Protein AF-A0A4S1E4F2-F1 (afdb_monomer)

Structure (mmCIF, N/CA/C/O backbone):
data_AF-A0A4S1E4F2-F1
#
_entry.id   AF-A0A4S1E4F2-F1
#
loop_
_atom_site.group_PDB
_atom_site.id
_atom_site.type_symbol
_atom_site.label_atom_id
_atom_site.label_alt_id
_atom_site.label_comp_id
_atom_site.label_asym_id
_atom_site.label_entity_id
_atom_site.label_seq_id
_atom_site.pdbx_PDB_ins_code
_atom_site.Cartn_x
_atom_site.Cartn_y
_atom_site.Cartn_z
_atom_site.occupancy
_atom_site.B_iso_or_equiv
_atom_site.auth_seq_id
_atom_site.auth_comp_id
_atom_site.auth_asym_id
_atom_site.auth_atom_id
_atom_site.pdbx_PDB_model_num
ATOM 1 N N . MET A 1 1 ? 21.362 3.283 39.337 1.00 55.34 1 MET A N 1
ATOM 2 C CA . MET A 1 1 ? 21.284 1.845 38.976 1.00 55.34 1 MET A CA 1
ATOM 3 C C . MET A 1 1 ? 19.867 1.232 39.058 1.00 55.34 1 MET A C 1
ATOM 5 O O . MET A 1 1 ? 19.618 0.266 38.354 1.00 55.34 1 MET A O 1
ATOM 9 N N . LYS A 1 2 ? 18.907 1.777 39.839 1.00 57.00 2 LYS A N 1
ATOM 10 C CA . LYS A 1 2 ? 17.502 1.283 39.911 1.00 57.00 2 LYS A CA 1
ATOM 11 C C . LYS A 1 2 ? 16.591 1.671 38.725 1.00 57.00 2 LYS A C 1
ATOM 13 O O . LYS A 1 2 ? 15.608 0.986 38.471 1.00 57.00 2 LYS A O 1
ATOM 18 N N . THR A 1 3 ? 16.920 2.723 37.979 1.00 56.59 3 THR A N 1
ATOM 19 C CA . THR A 1 3 ? 16.097 3.252 36.871 1.00 56.59 3 THR A CA 1
ATOM 20 C C . THR A 1 3 ? 16.132 2.389 35.604 1.00 56.59 3 THR A C 1
ATOM 22 O O . THR A 1 3 ? 15.173 2.378 34.839 1.00 56.59 3 THR A O 1
ATOM 25 N N . GLN A 1 4 ? 17.199 1.612 35.400 1.00 59.53 4 GLN A N 1
ATOM 26 C CA . GLN A 1 4 ? 17.355 0.746 34.226 1.00 59.53 4 GLN A CA 1
ATOM 27 C C . GLN A 1 4 ? 16.548 -0.558 34.342 1.00 59.53 4 GLN A C 1
ATOM 29 O O . GLN A 1 4 ? 16.007 -1.027 33.344 1.00 59.53 4 GLN A O 1
ATOM 34 N N . LYS A 1 5 ? 16.397 -1.094 35.564 1.00 58.19 5 LYS A N 1
ATOM 35 C CA . LYS A 1 5 ? 15.580 -2.291 35.837 1.00 58.19 5 LYS A CA 1
ATOM 36 C C . LYS A 1 5 ? 14.083 -2.032 35.630 1.00 58.19 5 LYS A C 1
ATOM 38 O O . LYS A 1 5 ? 13.406 -2.824 34.990 1.00 58.19 5 LYS A O 1
ATOM 43 N N . LEU A 1 6 ? 13.596 -0.866 36.062 1.00 60.84 6 LEU A N 1
ATOM 44 C CA . LEU A 1 6 ? 12.192 -0.477 35.882 1.00 60.84 6 LEU A CA 1
ATOM 45 C C . LEU A 1 6 ? 11.814 -0.334 34.393 1.00 60.84 6 LEU A C 1
ATOM 47 O O . LEU A 1 6 ? 10.719 -0.708 33.989 1.00 60.84 6 LEU A O 1
ATOM 51 N N . SER A 1 7 ? 12.743 0.149 33.558 1.00 60.66 7 SER A N 1
ATOM 52 C CA . SER A 1 7 ? 12.556 0.252 32.103 1.00 60.66 7 SER A CA 1
ATOM 53 C C . SER A 1 7 ? 12.555 -1.116 31.405 1.00 60.66 7 SER A C 1
ATOM 55 O O . SER A 1 7 ? 11.773 -1.330 30.476 1.00 60.66 7 SER A O 1
ATOM 57 N N . SER A 1 8 ? 13.390 -2.062 31.856 1.00 64.00 8 SER A N 1
ATOM 58 C CA . SER A 1 8 ? 13.404 -3.427 31.315 1.00 64.00 8 SER A CA 1
ATOM 59 C C . SER A 1 8 ? 12.167 -4.235 31.706 1.00 64.00 8 SER A C 1
ATOM 61 O O . SER A 1 8 ? 11.648 -4.962 30.863 1.00 64.00 8 SER A O 1
ATOM 63 N N . ASP A 1 9 ? 11.669 -4.074 32.935 1.00 63.31 9 ASP A N 1
ATOM 64 C CA . ASP A 1 9 ? 10.455 -4.753 33.403 1.00 63.31 9 ASP A CA 1
ATOM 65 C C . ASP A 1 9 ? 9.202 -4.190 32.709 1.00 63.31 9 ASP A C 1
ATOM 67 O O . ASP A 1 9 ? 8.358 -4.958 32.254 1.00 63.31 9 ASP A O 1
ATOM 71 N N . LEU A 1 10 ? 9.142 -2.870 32.483 1.00 63.56 10 LEU A N 1
ATOM 72 C CA . LEU A 1 10 ? 8.083 -2.224 31.697 1.00 63.56 10 LEU A CA 1
ATOM 73 C C . LEU A 1 10 ? 8.119 -2.660 30.22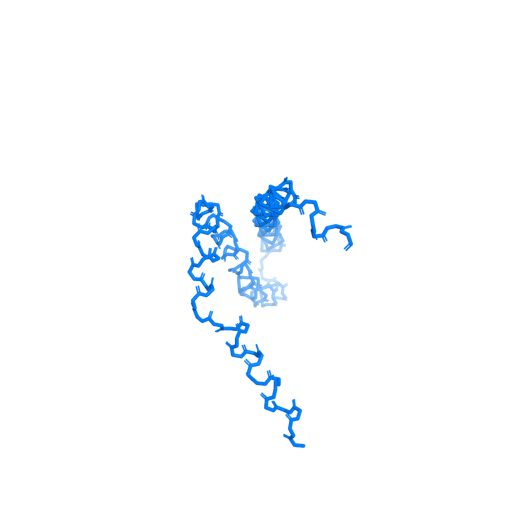4 1.00 63.56 10 LEU A C 1
ATOM 75 O O . LEU A 1 10 ? 7.074 -2.949 29.651 1.00 63.56 10 LEU A O 1
ATOM 79 N N . LYS A 1 11 ? 9.302 -2.785 29.601 1.00 63.28 11 LYS A N 1
ATOM 80 C CA . LYS A 1 11 ? 9.420 -3.365 28.249 1.00 63.28 11 LYS A CA 1
ATOM 81 C C . LYS A 1 11 ? 8.930 -4.810 28.205 1.00 63.28 11 LYS A C 1
ATOM 83 O O . LYS A 1 11 ? 8.242 -5.167 27.260 1.00 63.28 11 LYS A O 1
ATOM 88 N N . LYS A 1 12 ? 9.258 -5.627 29.208 1.00 63.62 12 LYS A N 1
ATOM 89 C CA . LYS A 1 12 ? 8.788 -7.017 29.290 1.00 63.62 12 LYS A CA 1
ATOM 90 C C . LYS A 1 12 ? 7.263 -7.093 29.395 1.00 63.62 12 LYS A C 1
ATOM 92 O O . LYS A 1 12 ? 6.672 -7.900 28.700 1.00 63.62 12 LYS A O 1
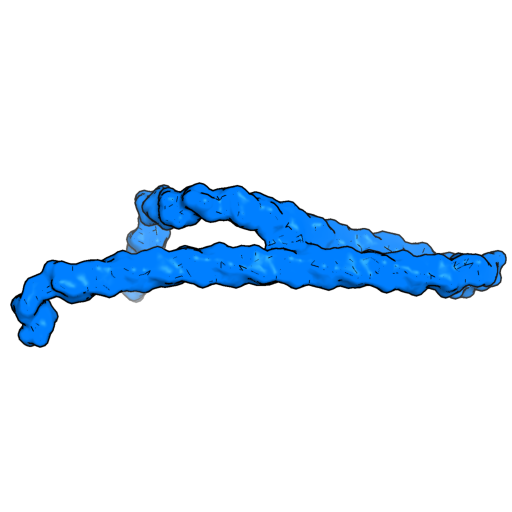ATOM 97 N N . GLN A 1 13 ? 6.661 -6.192 30.171 1.00 63.69 13 GLN A N 1
ATOM 98 C CA . GLN A 1 13 ? 5.212 -6.085 30.363 1.00 63.69 13 GLN A CA 1
ATOM 99 C C . GLN A 1 13 ? 4.479 -5.481 29.144 1.00 63.69 13 GLN A C 1
ATOM 101 O O . GLN A 1 13 ? 3.357 -5.859 28.825 1.00 63.69 13 GLN A O 1
ATOM 106 N N . LEU A 1 14 ? 5.117 -4.567 28.400 1.00 61.72 14 LEU A N 1
ATOM 107 C CA . LEU A 1 14 ? 4.616 -4.075 27.105 1.00 61.72 14 LEU A CA 1
ATOM 108 C C . LEU A 1 14 ? 4.690 -5.147 26.009 1.00 61.72 14 LEU A C 1
ATOM 110 O O . LEU A 1 14 ? 3.846 -5.179 25.116 1.00 61.72 14 LEU A O 1
ATOM 114 N N . PHE A 1 15 ? 5.709 -6.003 26.072 1.00 61.16 15 PHE A N 1
ATOM 115 C CA . PHE A 1 15 ? 5.921 -7.134 25.173 1.00 61.16 15 PHE A CA 1
ATOM 116 C C . PHE A 1 15 ? 5.495 -8.461 25.819 1.00 61.16 15 PHE A C 1
ATOM 118 O O . PHE A 1 15 ? 6.087 -9.501 25.523 1.00 61.16 15 PHE A O 1
ATOM 125 N N . ASP A 1 16 ? 4.461 -8.451 26.669 1.00 68.06 16 ASP A N 1
ATOM 126 C CA . ASP A 1 16 ? 3.839 -9.690 27.128 1.00 68.06 16 ASP A CA 1
ATOM 127 C C . ASP A 1 16 ? 3.305 -10.438 25.896 1.00 68.06 16 ASP A C 1
ATOM 129 O O . ASP A 1 16 ? 2.439 -9.954 25.158 1.00 68.06 16 ASP A O 1
ATOM 133 N N . ALA A 1 17 ? 3.858 -11.626 25.644 1.00 64.12 17 ALA A N 1
ATOM 134 C CA . ALA A 1 17 ? 3.541 -12.462 24.484 1.00 64.12 17 ALA A CA 1
ATOM 135 C C . ALA A 1 17 ? 2.044 -12.834 24.396 1.00 64.12 17 ALA A C 1
ATOM 137 O O . ALA A 1 17 ? 1.566 -13.203 23.325 1.00 64.12 17 ALA A O 1
ATOM 138 N N . ASP A 1 18 ? 1.289 -12.653 25.483 1.00 65.75 18 ASP A N 1
ATOM 139 C CA . ASP A 1 18 ? -0.163 -12.842 25.566 1.00 65.75 18 ASP A CA 1
ATOM 140 C C . ASP A 1 18 ? -0.993 -11.710 24.929 1.00 65.75 18 ASP A C 1
ATOM 142 O O . ASP A 1 18 ? -2.176 -11.891 24.616 1.00 65.75 18 ASP A O 1
ATOM 146 N N . VAL A 1 19 ? -0.404 -10.534 24.682 1.00 65.25 19 VAL A N 1
ATOM 147 C CA . VAL A 1 19 ? -1.093 -9.410 24.018 1.00 65.25 19 VAL A CA 1
AT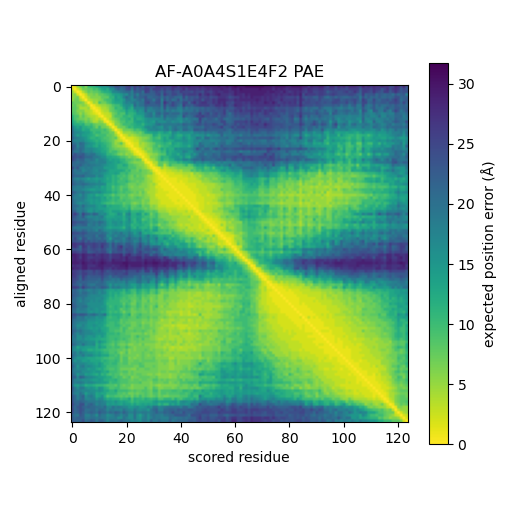OM 148 C C . VAL A 1 19 ? -1.142 -9.615 22.498 1.00 65.25 19 VAL A C 1
ATOM 150 O O . VAL A 1 19 ? -2.146 -9.296 21.852 1.00 65.25 19 VAL A O 1
ATOM 153 N N . TRP A 1 20 ? -0.099 -10.222 21.928 1.00 62.78 20 TRP A N 1
ATOM 154 C CA . TRP A 1 20 ? 0.013 -10.544 20.502 1.00 62.78 20 TRP A CA 1
ATOM 155 C C . TRP A 1 20 ? -1.177 -11.327 19.926 1.00 62.78 20 TRP A C 1
ATOM 157 O O . TRP A 1 20 ? -1.745 -10.870 18.929 1.00 62.78 20 TRP A O 1
ATOM 167 N N . PRO A 1 21 ? -1.637 -12.442 20.528 1.00 68.00 21 PRO A N 1
ATOM 168 C CA . PRO A 1 21 ? -2.777 -13.193 20.005 1.00 68.00 21 PRO A CA 1
ATOM 169 C C . PRO A 1 21 ? -4.096 -12.407 20.076 1.00 68.00 21 PRO A C 1
ATOM 171 O O . PRO A 1 21 ? -4.959 -12.582 19.215 1.00 68.00 21 PRO A O 1
ATOM 174 N N . ARG A 1 22 ? -4.258 -11.486 21.040 1.00 64.62 22 ARG A N 1
ATOM 175 C CA . ARG A 1 22 ? -5.443 -10.607 21.126 1.00 64.62 22 ARG A CA 1
ATOM 176 C C . ARG A 1 22 ? -5.464 -9.550 20.021 1.00 64.62 22 ARG A C 1
ATOM 178 O O . ARG A 1 22 ? -6.530 -9.270 19.474 1.00 64.62 22 ARG A O 1
ATOM 185 N N . ILE A 1 23 ? -4.303 -8.999 19.665 1.00 66.50 23 ILE A N 1
ATOM 186 C CA . ILE A 1 23 ? -4.166 -8.067 18.537 1.00 66.50 23 ILE A CA 1
ATOM 187 C C . ILE A 1 23 ? -4.407 -8.814 17.223 1.00 66.50 23 ILE A C 1
ATOM 189 O O . ILE A 1 23 ? -5.215 -8.377 16.405 1.00 66.50 23 ILE A O 1
ATOM 193 N N . TYR A 1 24 ? -3.790 -9.983 17.050 1.00 62.34 24 TYR A N 1
ATOM 194 C CA . TYR A 1 24 ? -3.910 -10.777 15.828 1.00 62.34 24 TYR A CA 1
ATOM 195 C C . TYR A 1 24 ? -5.343 -11.262 15.578 1.00 62.34 24 TYR A C 1
ATOM 197 O O . TYR A 1 24 ? -5.814 -11.241 14.445 1.00 62.34 24 TYR A O 1
ATOM 205 N N . ARG A 1 25 ? -6.097 -11.592 16.635 1.00 61.50 25 ARG A N 1
ATOM 206 C CA . ARG A 1 25 ? -7.522 -11.952 16.539 1.00 61.50 25 ARG A CA 1
ATOM 207 C C . ARG A 1 25 ? -8.417 -10.785 16.091 1.00 61.50 25 ARG A C 1
ATOM 209 O O . ARG A 1 25 ? -9.465 -11.036 15.505 1.00 61.50 25 ARG A O 1
ATOM 216 N N . ARG A 1 26 ? -8.006 -9.525 16.302 1.00 58.47 26 ARG A N 1
ATOM 217 C CA . ARG A 1 26 ? -8.676 -8.328 15.742 1.00 58.47 26 ARG A CA 1
ATOM 218 C C . ARG A 1 26 ? -8.281 -8.034 14.291 1.00 58.47 26 ARG A C 1
ATOM 220 O O . ARG A 1 26 ? -9.062 -7.413 13.577 1.00 58.47 26 ARG A O 1
ATOM 227 N N . VAL A 1 27 ? -7.112 -8.498 13.848 1.00 59.59 27 VAL A N 1
ATOM 228 C CA . VAL A 1 27 ? -6.633 -8.379 12.454 1.00 59.59 27 VAL A CA 1
ATOM 229 C C . VAL A 1 27 ? -7.129 -9.543 11.579 1.00 59.59 27 VAL A C 1
ATOM 231 O O . VAL A 1 27 ? -7.316 -9.375 10.376 1.00 59.59 27 VAL A O 1
ATOM 234 N N . ALA A 1 28 ? -7.441 -10.692 12.189 1.00 56.94 28 ALA A N 1
ATOM 235 C CA . ALA A 1 28 ? -7.965 -11.899 11.548 1.00 56.94 28 ALA A CA 1
ATOM 236 C C . ALA A 1 28 ? -9.116 -11.686 10.532 1.00 56.94 28 ALA A C 1
ATOM 238 O O . ALA A 1 28 ? -9.060 -12.304 9.468 1.00 56.94 28 ALA A O 1
ATOM 239 N N . PRO A 1 29 ? -10.126 -10.817 10.759 1.00 65.88 29 PRO A N 1
ATOM 240 C CA . PRO A 1 29 ? -11.179 -10.598 9.761 1.00 65.88 29 PRO A CA 1
ATOM 241 C C . PRO A 1 29 ? -10.699 -9.911 8.467 1.00 65.88 29 PRO A C 1
ATOM 243 O O . PRO A 1 29 ? -11.356 -10.051 7.438 1.00 65.88 29 PRO A O 1
ATOM 246 N N . TYR A 1 30 ? -9.550 -9.222 8.469 1.00 65.25 30 TYR A N 1
ATOM 247 C CA . TYR A 1 30 ? -9.026 -8.498 7.299 1.00 65.25 30 TYR A CA 1
ATOM 248 C C . TYR A 1 30 ? -7.924 -9.245 6.534 1.00 65.25 30 TYR A C 1
ATOM 250 O O . TYR A 1 30 ? -7.377 -8.696 5.577 1.00 65.25 30 TYR A O 1
ATOM 258 N N . TRP A 1 31 ? -7.645 -10.509 6.883 1.00 68.69 31 TRP A N 1
ATOM 259 C CA . TRP A 1 31 ? -6.555 -11.307 6.303 1.00 68.69 31 TRP A CA 1
ATOM 260 C C . TRP A 1 31 ? -6.556 -11.330 4.771 1.00 68.69 31 TRP A C 1
ATOM 262 O O . TRP A 1 31 ? -5.507 -11.231 4.142 1.00 68.69 31 TRP A O 1
ATOM 272 N N . LYS A 1 32 ? -7.743 -11.396 4.154 1.00 74.62 32 LYS A N 1
ATOM 273 C CA . LYS A 1 32 ? -7.884 -11.403 2.690 1.00 74.62 32 LYS A CA 1
ATOM 274 C C . LYS A 1 32 ? -7.335 -10.123 2.054 1.00 74.62 32 LYS A C 1
ATOM 276 O O . LYS A 1 32 ? -6.606 -10.208 1.073 1.00 74.62 32 LYS A O 1
ATOM 281 N N . LEU A 1 33 ? -7.630 -8.952 2.625 1.00 74.12 33 LEU A N 1
ATOM 282 C CA . LEU A 1 33 ? -7.095 -7.682 2.122 1.00 74.12 33 LEU A CA 1
ATOM 283 C C . LEU A 1 33 ? -5.599 -7.550 2.413 1.00 74.12 33 LEU A C 1
ATOM 285 O O . LEU A 1 33 ? -4.862 -7.045 1.571 1.00 74.12 33 LEU A O 1
ATOM 289 N N . THR A 1 34 ? -5.137 -8.026 3.571 1.00 74.00 34 THR A N 1
ATOM 290 C CA . THR A 1 34 ? -3.712 -7.996 3.926 1.00 74.00 34 THR A CA 1
ATOM 291 C C . THR A 1 34 ? -2.876 -8.849 2.974 1.00 74.00 34 THR A C 1
ATOM 293 O O . THR A 1 34 ? -1.807 -8.417 2.558 1.00 74.00 34 THR A O 1
ATOM 296 N N . VAL A 1 35 ? -3.377 -10.021 2.569 1.00 80.00 35 VAL A N 1
ATOM 297 C CA . VAL A 1 35 ? -2.716 -10.878 1.573 1.00 80.00 35 VAL A CA 1
ATOM 298 C C . VAL A 1 35 ? -2.637 -10.184 0.213 1.00 80.00 35 VAL A C 1
ATOM 300 O O . VAL A 1 35 ? -1.576 -10.190 -0.404 1.00 80.00 35 VAL A O 1
ATOM 303 N N . VAL A 1 36 ? -3.711 -9.531 -0.243 1.00 81.12 36 VAL A N 1
ATOM 304 C CA . VAL A 1 36 ? -3.690 -8.789 -1.518 1.00 81.12 36 VAL A CA 1
ATOM 305 C C . VAL A 1 36 ? -2.699 -7.621 -1.463 1.00 81.12 36 VAL A C 1
ATOM 307 O O . VAL A 1 36 ? -1.907 -7.453 -2.388 1.00 81.12 36 VAL A O 1
ATOM 310 N N . ALA A 1 37 ? -2.677 -6.859 -0.364 1.00 81.00 37 ALA A N 1
ATOM 311 C CA . ALA A 1 37 ? -1.710 -5.780 -0.157 1.00 81.00 37 ALA A CA 1
ATOM 312 C C . ALA A 1 37 ? -0.265 -6.302 -0.144 1.00 81.00 37 ALA A C 1
ATOM 314 O O . ALA A 1 37 ? 0.612 -5.709 -0.765 1.00 81.00 37 ALA A O 1
ATOM 315 N N . LEU A 1 38 ? -0.020 -7.442 0.510 1.00 85.06 38 LEU A N 1
ATOM 316 C CA . LEU A 1 38 ? 1.291 -8.085 0.544 1.00 85.06 38 LEU A CA 1
ATOM 317 C C . LEU A 1 38 ? 1.7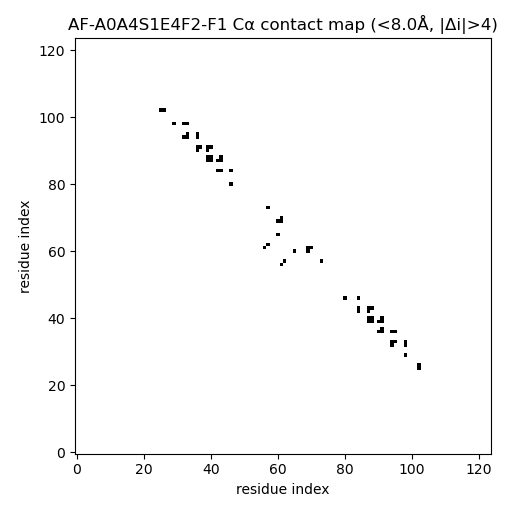54 -8.484 -0.864 1.00 85.06 38 LEU A C 1
ATOM 319 O O . LEU A 1 38 ? 2.901 -8.231 -1.217 1.00 85.06 38 LEU A O 1
ATOM 323 N N . ILE A 1 39 ? 0.865 -9.053 -1.682 1.00 86.12 39 ILE A N 1
ATOM 324 C CA . ILE A 1 39 ? 1.167 -9.415 -3.074 1.00 86.12 39 ILE A CA 1
ATOM 325 C C . ILE A 1 39 ? 1.551 -8.171 -3.886 1.00 86.12 39 ILE A C 1
ATOM 327 O O . ILE A 1 39 ? 2.564 -8.188 -4.584 1.00 86.12 39 ILE A O 1
ATOM 331 N N . LEU A 1 40 ? 0.793 -7.077 -3.765 1.00 83.38 40 LEU A N 1
ATOM 332 C CA . LEU A 1 40 ? 1.109 -5.816 -4.445 1.00 83.38 40 LEU A CA 1
ATOM 333 C C . LEU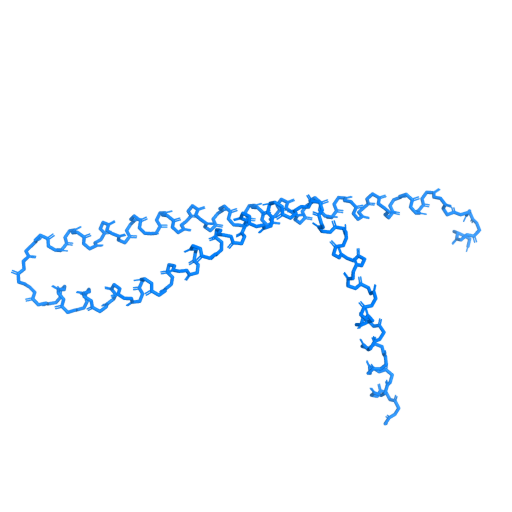 A 1 40 ? 2.474 -5.261 -4.006 1.00 83.38 40 LEU A C 1
ATOM 335 O O . LEU A 1 40 ? 3.284 -4.879 -4.850 1.00 83.38 40 LEU A O 1
ATOM 339 N N . VAL A 1 41 ? 2.778 -5.301 -2.708 1.00 85.94 41 VAL A N 1
ATOM 340 C CA . VAL A 1 41 ? 4.079 -4.875 -2.172 1.00 85.94 41 VAL A CA 1
ATOM 341 C C . VAL A 1 41 ? 5.219 -5.742 -2.708 1.00 85.94 41 VAL A C 1
ATOM 343 O O . VAL A 1 41 ? 6.275 -5.208 -3.045 1.00 85.94 41 VAL A O 1
ATOM 346 N N . VAL A 1 42 ? 5.021 -7.056 -2.844 1.00 88.12 42 VAL A N 1
ATOM 347 C CA . VAL A 1 42 ? 6.015 -7.963 -3.443 1.00 88.12 42 VAL A CA 1
ATOM 348 C C . VAL A 1 42 ? 6.280 -7.594 -4.906 1.00 88.12 42 VAL A C 1
ATOM 350 O O . VAL A 1 42 ? 7.440 -7.520 -5.309 1.00 88.12 42 VAL A O 1
ATOM 353 N N . ILE A 1 43 ? 5.239 -7.280 -5.683 1.00 84.94 43 ILE A N 1
ATOM 354 C CA . ILE A 1 43 ? 5.369 -6.825 -7.079 1.00 84.94 43 ILE A CA 1
ATOM 355 C C . ILE A 1 43 ? 6.161 -5.506 -7.156 1.00 84.94 43 ILE A C 1
ATOM 357 O O . ILE A 1 43 ? 7.093 -5.366 -7.955 1.00 84.94 43 ILE A O 1
ATOM 361 N N . VAL A 1 44 ? 5.853 -4.544 -6.281 1.00 84.50 44 VAL A N 1
ATOM 362 C CA . VAL A 1 44 ? 6.583 -3.266 -6.201 1.00 84.50 44 VAL A CA 1
ATOM 363 C C . VAL A 1 44 ? 8.042 -3.485 -5.789 1.00 84.50 44 VAL A C 1
ATOM 365 O O . VAL A 1 44 ? 8.950 -2.862 -6.345 1.00 84.50 44 VAL A O 1
ATOM 368 N N . ALA A 1 45 ? 8.297 -4.385 -4.838 1.00 86.75 45 ALA A N 1
ATOM 369 C CA . ALA A 1 45 ? 9.641 -4.708 -4.375 1.00 86.75 45 ALA A CA 1
ATOM 370 C C . ALA A 1 45 ? 10.477 -5.363 -5.480 1.00 86.75 45 ALA A C 1
ATOM 372 O O . ALA A 1 45 ? 11.622 -4.956 -5.680 1.00 86.75 45 ALA A O 1
ATOM 373 N N . ALA A 1 46 ? 9.888 -6.286 -6.247 1.00 85.31 46 ALA A N 1
ATOM 374 C CA . ALA A 1 46 ? 10.516 -6.936 -7.396 1.00 85.31 46 ALA A CA 1
ATOM 375 C C . ALA A 1 46 ? 10.883 -5.947 -8.514 1.00 85.31 46 ALA A C 1
ATOM 377 O O . ALA A 1 46 ? 11.816 -6.180 -9.275 1.00 85.31 46 ALA A O 1
ATOM 378 N N . THR A 1 47 ? 10.226 -4.788 -8.574 1.00 84.62 47 THR A N 1
ATOM 379 C CA . THR A 1 47 ? 10.562 -3.755 -9.559 1.00 84.62 47 THR A CA 1
ATOM 380 C C . THR A 1 47 ? 11.949 -3.139 -9.318 1.00 84.62 47 THR A C 1
ATOM 382 O O . THR A 1 47 ? 12.601 -2.696 -10.258 1.00 84.62 47 THR A O 1
ATOM 385 N N . LYS A 1 48 ? 12.433 -3.096 -8.068 1.00 78.44 48 LYS A N 1
ATOM 386 C CA . LYS A 1 48 ? 13.752 -2.526 -7.731 1.00 78.44 48 LYS A CA 1
ATOM 387 C C . LYS A 1 48 ? 14.929 -3.294 -8.367 1.00 78.44 48 LYS A C 1
ATOM 389 O O . LYS A 1 48 ? 15.735 -2.636 -9.021 1.00 78.44 48 LYS A O 1
ATOM 394 N N . PRO A 1 49 ? 15.042 -4.633 -8.233 1.00 81.50 49 PRO A N 1
ATOM 395 C CA . PRO A 1 49 ? 16.107 -5.389 -8.890 1.00 81.50 49 PRO A CA 1
ATOM 396 C C . PRO A 1 49 ? 15.956 -5.423 -10.415 1.00 81.50 49 PRO A C 1
ATOM 398 O O . PRO A 1 49 ? 16.962 -5.366 -11.109 1.00 81.50 49 PRO A O 1
ATOM 401 N N . VAL A 1 50 ? 14.728 -5.437 -10.952 1.00 81.19 50 VAL A N 1
ATOM 402 C CA . VAL A 1 50 ? 14.506 -5.375 -12.411 1.00 81.19 50 VAL A CA 1
ATOM 403 C C . VAL A 1 50 ? 15.048 -4.071 -12.994 1.00 81.19 50 VAL A C 1
ATOM 405 O O . VAL A 1 50 ? 15.709 -4.086 -14.026 1.00 81.19 50 VAL A O 1
ATOM 408 N N . LEU A 1 51 ? 14.828 -2.942 -12.315 1.00 77.81 51 LEU A N 1
ATOM 409 C CA . LEU A 1 51 ? 15.381 -1.663 -12.754 1.00 77.81 51 LEU A CA 1
ATOM 410 C C . LEU A 1 51 ? 16.918 -1.663 -12.729 1.00 77.81 51 LEU A C 1
ATOM 412 O O . LEU A 1 51 ? 17.534 -1.105 -13.630 1.00 77.81 51 LEU A O 1
ATOM 416 N N . ALA A 1 52 ? 17.528 -2.307 -11.727 1.00 83.50 52 ALA A N 1
ATOM 417 C CA . ALA A 1 52 ? 18.980 -2.452 -11.636 1.00 83.50 52 ALA A CA 1
ATOM 418 C C . ALA A 1 52 ? 19.549 -3.312 -12.779 1.00 83.50 52 ALA A C 1
ATOM 420 O O . ALA A 1 52 ? 20.558 -2.939 -13.364 1.00 83.50 52 ALA A O 1
ATOM 421 N N . LEU A 1 53 ? 18.863 -4.399 -13.148 1.00 80.38 53 LEU A N 1
ATOM 422 C CA . LEU A 1 53 ? 19.238 -5.259 -14.278 1.00 80.38 53 LEU A CA 1
ATOM 423 C C . LEU A 1 53 ? 19.158 -4.543 -15.630 1.00 80.38 53 LEU A C 1
ATOM 425 O O . LEU A 1 53 ? 19.930 -4.860 -16.520 1.00 80.38 53 LEU A O 1
ATOM 429 N N . ILE A 1 54 ? 18.240 -3.586 -15.803 1.00 72.12 54 ILE A N 1
ATOM 430 C CA . ILE A 1 54 ? 18.099 -2.833 -17.062 1.00 72.12 54 ILE A CA 1
ATOM 431 C C . ILE A 1 54 ? 19.192 -1.757 -17.206 1.00 72.12 54 ILE A C 1
ATOM 433 O O . ILE A 1 54 ? 19.495 -1.358 -18.327 1.00 72.12 54 ILE A O 1
ATOM 437 N N . MET A 1 55 ? 19.820 -1.307 -16.111 1.00 73.75 55 MET A N 1
ATOM 438 C CA . MET A 1 55 ? 20.898 -0.304 -16.164 1.00 73.75 55 MET A CA 1
ATOM 439 C C . MET A 1 55 ? 22.165 -0.815 -16.860 1.00 73.75 55 MET A C 1
ATOM 441 O O . MET A 1 55 ? 22.822 -0.038 -17.544 1.00 73.75 55 MET A O 1
ATOM 445 N N . GLU A 1 56 ? 22.483 -2.102 -16.730 1.00 70.81 56 GLU A N 1
ATOM 446 C CA . GLU A 1 56 ? 23.631 -2.744 -17.386 1.00 70.81 56 GLU A CA 1
ATOM 447 C C . GLU A 1 56 ? 23.528 -2.703 -18.933 1.00 70.81 56 GLU A C 1
ATOM 449 O O . GLU A 1 56 ? 24.365 -2.054 -19.561 1.00 70.81 56 GLU A O 1
ATOM 454 N N . PRO A 1 57 ? 22.463 -3.222 -19.583 1.00 69.38 57 PRO A N 1
ATOM 455 C CA . PRO A 1 57 ? 22.302 -3.133 -21.037 1.00 69.38 57 PRO A CA 1
ATOM 456 C C . PRO A 1 57 ? 22.020 -1.706 -21.531 1.00 69.38 57 PRO A C 1
ATOM 458 O O . PRO A 1 57 ? 22.349 -1.379 -22.666 1.00 69.38 57 PRO A O 1
ATOM 461 N N . LEU A 1 58 ? 21.443 -0.823 -20.707 1.00 67.00 58 LEU A N 1
ATOM 462 C CA . LEU A 1 58 ? 21.293 0.603 -21.038 1.00 67.00 58 LEU A CA 1
ATOM 463 C C . LEU A 1 58 ? 22.643 1.280 -21.283 1.00 67.00 58 LEU A C 1
ATOM 465 O O . LEU A 1 58 ? 22.770 2.083 -22.207 1.00 67.00 58 LEU A O 1
ATOM 469 N N . LEU A 1 59 ? 23.625 0.985 -20.431 1.00 65.75 59 LEU A N 1
ATOM 470 C CA . LEU A 1 59 ? 24.961 1.560 -20.517 1.00 65.75 59 LEU A CA 1
ATOM 471 C C . LEU A 1 59 ? 25.796 0.857 -21.595 1.00 65.75 59 LEU A C 1
ATOM 473 O O . LEU A 1 59 ? 26.461 1.542 -22.366 1.00 65.75 59 LEU A O 1
ATOM 477 N N . ASP A 1 60 ? 25.695 -0.467 -21.725 1.00 65.38 60 ASP A N 1
ATOM 478 C CA . ASP A 1 60 ? 26.490 -1.234 -22.695 1.00 65.38 60 ASP A CA 1
ATOM 479 C C . ASP A 1 60 ? 25.942 -1.167 -24.135 1.00 65.38 60 ASP A C 1
ATOM 481 O O . ASP A 1 60 ? 26.698 -0.976 -25.092 1.00 65.38 60 ASP A O 1
ATOM 485 N N . GLU A 1 61 ? 24.624 -1.269 -24.333 1.00 61.12 61 GLU A N 1
ATOM 486 C CA . GLU A 1 61 ? 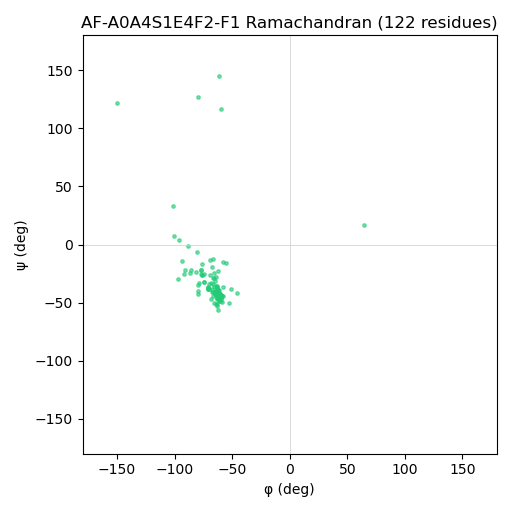23.992 -1.248 -25.664 1.00 61.12 61 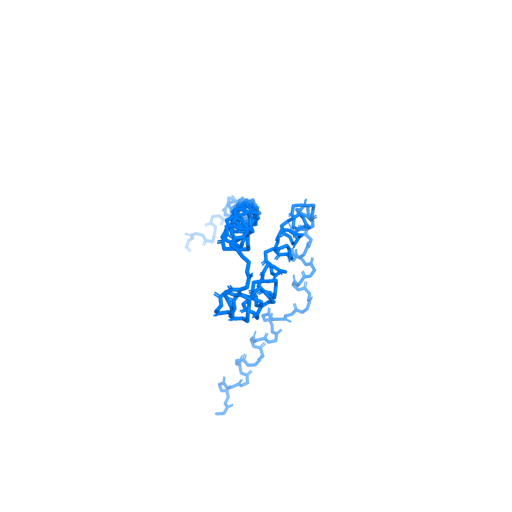GLU A CA 1
ATOM 487 C C . GLU A 1 61 ? 23.567 0.165 -26.099 1.00 61.12 61 GLU A C 1
ATOM 489 O O . GLU A 1 61 ? 23.518 0.459 -27.296 1.00 61.12 61 GLU A O 1
ATOM 494 N N . GLY A 1 62 ? 23.306 1.067 -25.145 1.00 59.00 62 GLY A N 1
ATOM 495 C CA . GLY A 1 62 ? 22.961 2.465 -25.421 1.00 59.00 62 GLY A CA 1
ATOM 496 C C . GLY A 1 62 ? 24.152 3.328 -25.853 1.00 59.00 62 GLY A C 1
ATOM 497 O O . GLY A 1 62 ? 23.976 4.221 -26.682 1.00 59.00 62 GLY A O 1
ATOM 498 N N . PHE A 1 63 ? 25.366 3.047 -25.357 1.00 57.31 63 PHE A N 1
ATOM 499 C CA . PHE A 1 63 ? 26.589 3.765 -25.754 1.00 57.31 63 PHE A CA 1
ATOM 500 C C . PHE A 1 63 ? 27.330 3.132 -26.943 1.00 57.31 63 PHE A C 1
ATOM 502 O O . PHE A 1 63 ? 28.078 3.834 -27.621 1.00 57.31 63 PHE A O 1
ATOM 509 N N . SER A 1 64 ? 27.127 1.841 -27.240 1.00 55.56 64 SER A N 1
ATOM 510 C CA . SER A 1 64 ? 27.869 1.141 -28.306 1.00 55.56 64 SER A CA 1
ATOM 511 C C . SER A 1 64 ? 27.343 1.377 -29.732 1.00 55.56 64 SER A C 1
ATOM 513 O O . SER A 1 64 ? 27.997 0.981 -30.693 1.00 55.56 64 SER A O 1
ATOM 515 N N . GLY A 1 65 ? 26.213 2.069 -29.918 1.00 54.69 65 GLY A N 1
ATOM 516 C CA . GLY A 1 65 ? 25.813 2.623 -31.222 1.00 54.69 65 GLY A CA 1
ATOM 517 C C . GLY A 1 65 ? 25.507 1.608 -32.336 1.00 54.69 65 GLY A C 1
ATOM 518 O O . GLY A 1 65 ? 25.472 1.993 -33.503 1.00 54.69 65 GLY A O 1
ATOM 519 N N . VAL A 1 66 ? 25.281 0.323 -32.030 1.00 54.31 66 VAL A N 1
ATOM 520 C CA . VAL A 1 66 ? 25.260 -0.712 -33.083 1.00 54.31 66 VAL A CA 1
ATOM 521 C C . VAL A 1 66 ? 23.894 -0.887 -33.771 1.00 54.31 66 VAL A C 1
ATOM 523 O O . VAL A 1 66 ? 23.876 -1.352 -34.908 1.00 54.31 66 VAL A O 1
ATOM 526 N N . LYS A 1 67 ? 22.735 -0.510 -33.190 1.00 53.81 67 LYS A N 1
ATOM 527 C CA . LYS A 1 67 ? 21.419 -0.658 -33.873 1.00 53.81 67 LYS A CA 1
ATOM 528 C C . LYS A 1 67 ? 20.371 0.405 -33.462 1.00 53.81 67 LYS A C 1
ATOM 530 O O . LYS A 1 67 ? 19.963 0.428 -32.303 1.00 53.81 67 LYS A O 1
ATOM 535 N N . PRO A 1 68 ? 19.819 1.212 -34.395 1.00 58.31 68 PRO A N 1
ATOM 536 C CA . PRO A 1 68 ? 18.877 2.307 -34.095 1.00 58.31 68 PRO A CA 1
ATOM 537 C C . PRO A 1 68 ? 17.511 1.864 -33.536 1.00 58.31 68 PRO A C 1
ATOM 539 O O . PRO A 1 68 ? 16.765 2.685 -33.012 1.00 58.31 68 PRO A O 1
ATOM 542 N N . HIS A 1 69 ? 17.176 0.573 -33.607 1.00 57.22 69 HIS A N 1
ATOM 543 C CA . HIS A 1 69 ? 15.912 0.042 -33.083 1.00 57.22 69 HIS A CA 1
ATOM 544 C C . HIS A 1 69 ? 15.897 -0.085 -31.547 1.00 57.22 69 HIS A C 1
ATOM 546 O O . HIS A 1 69 ? 14.838 -0.002 -30.929 1.00 57.22 69 HIS A O 1
ATOM 552 N N . TYR A 1 70 ? 17.069 -0.234 -30.918 1.00 59.88 70 TYR A N 1
ATOM 553 C CA . TYR A 1 70 ? 17.187 -0.394 -29.463 1.00 59.88 70 TYR A CA 1
ATOM 554 C C . TYR A 1 70 ? 17.023 0.922 -28.690 1.00 59.88 70 TYR A C 1
ATOM 556 O O . TYR A 1 70 ? 16.568 0.941 -27.548 1.00 59.88 70 TYR A O 1
ATOM 564 N N . VAL A 1 71 ? 17.310 2.047 -29.350 1.00 67.19 71 VAL A N 1
ATOM 565 C CA . VAL A 1 71 ? 17.196 3.395 -28.775 1.00 67.19 71 VAL A CA 1
ATOM 566 C C . VAL A 1 71 ? 15.743 3.743 -28.420 1.00 67.19 71 VAL A C 1
ATOM 568 O O . VAL A 1 71 ? 15.501 4.511 -27.494 1.00 67.19 71 VAL A O 1
ATOM 571 N N . TRP A 1 72 ? 14.764 3.159 -29.120 1.00 71.00 72 TRP A N 1
ATOM 572 C CA . TRP A 1 72 ? 13.334 3.381 -28.868 1.00 71.00 72 TRP A CA 1
ATOM 573 C C . TRP A 1 72 ? 12.677 2.308 -27.991 1.00 71.00 72 TRP A C 1
ATOM 575 O O . TRP A 1 72 ? 11.732 2.617 -27.263 1.00 71.00 72 TRP A O 1
ATOM 585 N N . SER A 1 73 ? 13.161 1.063 -28.019 1.00 71.31 73 SER A N 1
ATOM 586 C CA . SER A 1 73 ? 12.590 -0.021 -27.208 1.00 71.31 73 SER A CA 1
ATOM 587 C C . SER A 1 73 ? 12.890 0.150 -25.717 1.00 71.31 73 SER A C 1
ATOM 589 O O . SER A 1 73 ? 12.023 -0.117 -24.883 1.00 71.31 73 SER A O 1
ATOM 591 N N . ILE A 1 74 ? 14.076 0.657 -25.368 1.00 74.69 74 ILE A N 1
ATOM 592 C CA . ILE A 1 74 ? 14.489 0.832 -23.972 1.00 74.69 74 ILE A CA 1
ATOM 593 C C . ILE A 1 74 ? 13.593 1.838 -23.212 1.00 74.69 74 ILE A C 1
ATOM 595 O O . ILE A 1 74 ? 13.045 1.457 -22.171 1.00 74.69 74 ILE A O 1
ATOM 599 N N . PRO A 1 75 ? 13.362 3.083 -23.690 1.00 78.88 75 PRO A N 1
ATOM 600 C CA . PRO A 1 75 ? 12.459 4.020 -23.015 1.00 78.88 75 PRO A CA 1
ATOM 601 C C . PRO A 1 75 ? 11.036 3.475 -22.867 1.00 78.88 75 PRO A C 1
ATOM 603 O O . PRO A 1 75 ? 10.401 3.683 -21.834 1.00 78.88 75 PRO A O 1
ATOM 606 N N . LEU A 1 76 ? 10.544 2.735 -23.866 1.00 83.50 76 LEU A N 1
ATOM 607 C CA . LEU A 1 76 ? 9.211 2.136 -23.839 1.00 83.50 76 LEU A CA 1
ATOM 608 C C . LEU A 1 76 ? 9.065 1.124 -22.690 1.00 83.50 76 LEU A C 1
ATOM 610 O O . LEU A 1 76 ? 8.083 1.174 -21.948 1.00 83.50 76 LEU A O 1
ATOM 614 N N . VAL A 1 77 ? 10.056 0.245 -22.497 1.00 80.75 77 VAL A N 1
ATOM 615 C CA . VAL A 1 77 ? 10.070 -0.724 -21.386 1.00 80.75 77 VAL A CA 1
ATOM 616 C C . VAL A 1 77 ? 10.077 -0.011 -20.034 1.00 80.75 77 VAL A C 1
ATOM 618 O O . VAL A 1 77 ? 9.336 -0.407 -19.134 1.00 80.75 77 VAL A O 1
ATOM 621 N N . ILE A 1 78 ? 10.850 1.070 -19.894 1.00 81.38 78 ILE A N 1
ATOM 622 C CA . ILE A 1 78 ? 10.900 1.865 -18.659 1.00 81.38 78 ILE A CA 1
ATOM 623 C C . ILE A 1 78 ? 9.537 2.491 -18.359 1.00 81.38 78 ILE A C 1
ATOM 625 O O . ILE A 1 78 ? 9.082 2.428 -17.218 1.00 81.38 78 ILE A O 1
ATOM 629 N N . VAL A 1 79 ? 8.866 3.065 -19.363 1.00 86.69 79 VAL A N 1
ATOM 630 C CA . VAL A 1 79 ? 7.534 3.666 -19.196 1.00 86.69 79 VAL A CA 1
ATOM 631 C C . VAL A 1 79 ? 6.514 2.615 -18.763 1.00 86.69 79 VAL A C 1
ATOM 633 O O . VAL A 1 79 ? 5.788 2.841 -17.796 1.00 86.69 79 VAL A O 1
ATOM 636 N N . ILE A 1 80 ? 6.488 1.450 -19.417 1.00 87.06 80 ILE A N 1
ATOM 637 C CA . ILE A 1 80 ? 5.582 0.348 -19.057 1.00 87.06 80 ILE A CA 1
ATOM 638 C C . ILE A 1 80 ? 5.850 -0.121 -17.623 1.00 87.06 80 ILE A C 1
ATOM 640 O O . ILE A 1 80 ? 4.923 -0.266 -16.825 1.00 87.06 80 ILE A O 1
ATOM 644 N N . LEU A 1 81 ? 7.118 -0.315 -17.267 1.00 86.25 81 LEU A N 1
ATOM 645 C CA . LEU A 1 81 ? 7.519 -0.769 -15.942 1.00 86.25 81 LEU A CA 1
ATOM 646 C C . LEU A 1 81 ? 7.172 0.264 -14.861 1.00 86.25 81 LEU A C 1
ATOM 648 O O . LEU A 1 81 ? 6.648 -0.103 -13.808 1.00 86.25 81 LEU A O 1
ATOM 652 N N . MET A 1 82 ? 7.394 1.555 -15.122 1.00 86.00 82 MET A N 1
ATOM 653 C CA . MET A 1 82 ? 7.003 2.639 -14.216 1.00 86.00 82 MET A CA 1
ATOM 654 C C . MET A 1 82 ? 5.489 2.755 -14.073 1.00 86.00 82 MET A C 1
ATOM 656 O O . MET A 1 82 ? 5.005 2.996 -12.968 1.00 86.00 82 MET A O 1
ATOM 660 N N . PHE A 1 83 ? 4.736 2.527 -15.147 1.00 90.75 83 PHE A N 1
ATOM 661 C CA . PHE A 1 83 ? 3.280 2.511 -15.103 1.00 90.75 83 PHE A CA 1
ATOM 662 C C . PHE A 1 83 ? 2.761 1.372 -14.216 1.00 90.75 83 PHE A C 1
ATOM 664 O O . PHE A 1 83 ? 2.004 1.617 -13.276 1.00 90.75 83 PHE A O 1
ATOM 671 N N . VAL A 1 84 ? 3.236 0.140 -14.438 1.00 87.75 84 VAL A N 1
ATOM 672 C CA . VAL A 1 84 ? 2.881 -1.028 -13.611 1.00 87.75 84 VAL A CA 1
ATOM 673 C C . VAL A 1 84 ? 3.266 -0.802 -12.150 1.00 87.75 84 VAL A C 1
ATOM 675 O O . VAL A 1 84 ? 2.462 -1.050 -11.250 1.00 87.75 84 VAL A O 1
ATOM 678 N N . ARG A 1 85 ? 4.467 -0.269 -11.898 1.00 86.06 85 ARG A N 1
ATOM 679 C CA . ARG A 1 85 ? 4.930 0.081 -10.550 1.00 86.06 85 ARG A CA 1
ATOM 680 C C . ARG A 1 85 ? 4.028 1.118 -9.890 1.00 86.06 85 ARG A C 1
ATOM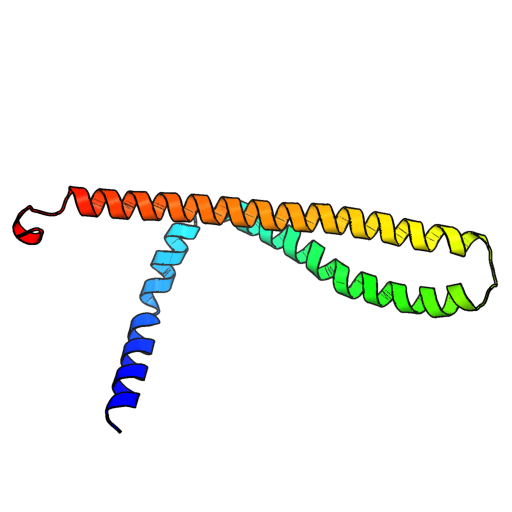 682 O O . ARG A 1 85 ? 3.710 0.969 -8.714 1.00 86.06 85 ARG A O 1
ATOM 689 N N . GLY A 1 86 ? 3.630 2.155 -10.623 1.00 88.75 86 GLY A N 1
ATOM 690 C CA . GLY A 1 86 ? 2.744 3.206 -10.132 1.00 88.75 86 GLY A CA 1
ATOM 691 C C . GLY A 1 86 ? 1.393 2.644 -9.700 1.00 88.75 86 GLY A C 1
ATOM 692 O O . GLY A 1 86 ? 0.962 2.886 -8.575 1.00 88.75 86 GLY A O 1
ATOM 693 N N . VAL A 1 87 ? 0.773 1.817 -10.548 1.00 91.19 87 VAL A N 1
ATOM 694 C CA . VAL A 1 87 ? -0.503 1.150 -10.239 1.00 91.19 87 VAL A CA 1
ATOM 695 C C . VAL A 1 87 ? -0.365 0.216 -9.034 1.00 91.19 87 VAL A C 1
ATOM 697 O O . VAL A 1 87 ? -1.200 0.248 -8.131 1.00 91.19 87 VAL A O 1
ATOM 700 N N . ALA A 1 88 ? 0.701 -0.585 -8.976 1.00 87.88 88 ALA A N 1
ATOM 701 C CA . ALA A 1 88 ? 0.933 -1.510 -7.870 1.00 87.88 88 ALA A CA 1
ATOM 702 C C . ALA A 1 88 ? 1.228 -0.785 -6.543 1.00 87.88 88 ALA A C 1
ATOM 704 O O . ALA A 1 88 ? 0.743 -1.204 -5.489 1.00 87.88 88 ALA A O 1
ATOM 705 N N . SER A 1 89 ? 1.977 0.322 -6.584 1.00 87.50 89 SER A N 1
ATOM 706 C CA . SER A 1 89 ? 2.251 1.158 -5.408 1.00 87.50 89 SER A CA 1
ATOM 707 C C . SER A 1 89 ? 0.971 1.812 -4.908 1.00 87.50 89 SER A C 1
ATOM 709 O O . SER A 1 89 ? 0.623 1.652 -3.744 1.00 87.50 89 SER A O 1
ATOM 711 N N . PHE A 1 90 ? 0.215 2.451 -5.805 1.00 89.75 90 PHE A N 1
ATOM 712 C CA . PHE A 1 90 ? -1.060 3.071 -5.460 1.00 89.75 90 PHE A CA 1
ATOM 713 C C . PHE A 1 90 ? -2.046 2.055 -4.868 1.00 89.75 90 PHE A C 1
ATOM 715 O O . PHE A 1 90 ? -2.670 2.322 -3.843 1.00 89.75 90 PHE A O 1
ATOM 722 N N . GLY A 1 91 ? -2.145 0.863 -5.466 1.00 88.56 91 GLY A N 1
ATOM 723 C CA . GLY A 1 91 ? -2.962 -0.226 -4.934 1.00 88.56 91 GLY A CA 1
ATOM 724 C C . GLY A 1 91 ? -2.523 -0.654 -3.532 1.00 88.56 91 GLY A C 1
ATOM 725 O O . GLY A 1 91 ? -3.361 -0.779 -2.642 1.00 88.56 91 GLY A O 1
ATOM 726 N N . SER A 1 92 ? -1.216 -0.828 -3.311 1.00 85.12 92 SER A N 1
ATOM 727 C CA . SER A 1 92 ? -0.662 -1.195 -1.998 1.00 85.12 92 SER A CA 1
ATOM 728 C C . SER A 1 92 ? -1.020 -0.170 -0.922 1.00 85.12 92 SER A C 1
ATOM 730 O O . SER A 1 92 ? -1.536 -0.536 0.135 1.00 85.12 92 SER A O 1
ATOM 732 N N . ASP A 1 93 ? -0.788 1.111 -1.213 1.00 86.88 93 ASP A N 1
ATOM 733 C CA . ASP A 1 93 ? -1.008 2.210 -0.274 1.00 86.88 93 ASP A CA 1
ATOM 734 C C . ASP A 1 93 ? -2.499 2.384 0.037 1.00 86.88 93 ASP A C 1
ATOM 736 O O . ASP A 1 93 ? -2.888 2.544 1.198 1.00 86.88 93 ASP A O 1
ATOM 740 N N . TYR A 1 94 ? -3.357 2.271 -0.982 1.00 90.00 94 TYR A N 1
ATOM 741 C CA . TYR A 1 94 ? -4.806 2.342 -0.813 1.00 90.00 94 TYR A CA 1
ATOM 742 C C . TYR A 1 94 ? -5.340 1.198 0.054 1.00 90.00 94 TYR A C 1
ATOM 744 O O . TYR A 1 94 ? -6.115 1.431 0.986 1.00 90.00 94 TYR A O 1
ATOM 752 N N . LEU A 1 95 ? -4.907 -0.041 -0.209 1.00 85.06 95 LEU A N 1
ATOM 753 C CA . LEU A 1 95 ? -5.312 -1.193 0.595 1.00 85.06 95 LEU A CA 1
ATOM 754 C C . LEU A 1 95 ? -4.844 -1.043 2.044 1.00 85.06 95 LEU A C 1
ATOM 756 O O . LEU A 1 95 ? -5.616 -1.312 2.967 1.00 85.06 95 LEU A O 1
ATOM 760 N N . LEU A 1 96 ? -3.612 -0.576 2.256 1.00 84.44 96 LEU A N 1
ATOM 761 C CA . LEU A 1 96 ? -3.077 -0.342 3.593 1.00 84.44 96 LEU A CA 1
ATOM 762 C C . LEU A 1 96 ? -3.894 0.716 4.347 1.00 84.44 96 LEU A C 1
ATOM 764 O O . LEU A 1 96 ? -4.284 0.492 5.495 1.00 84.44 96 LEU A O 1
ATOM 768 N N . ALA A 1 97 ? -4.223 1.831 3.691 1.00 87.19 97 ALA A N 1
ATOM 769 C CA . ALA A 1 97 ? -5.063 2.879 4.262 1.00 87.19 97 ALA A CA 1
ATOM 770 C C . ALA A 1 97 ? -6.481 2.377 4.582 1.00 87.19 97 ALA A C 1
ATOM 772 O O . ALA A 1 97 ? -7.045 2.717 5.626 1.00 87.19 97 ALA A O 1
ATOM 773 N N . LEU A 1 98 ? -7.065 1.539 3.722 1.00 83.94 98 LEU A N 1
ATOM 774 C CA . LEU A 1 98 ? -8.380 0.942 3.949 1.00 83.94 98 LEU A CA 1
ATOM 775 C C . LEU A 1 98 ? -8.381 0.030 5.185 1.00 83.94 98 LEU A C 1
ATOM 777 O O . LEU A 1 98 ? -9.273 0.138 6.031 1.00 83.94 98 LEU A O 1
ATOM 781 N N . ILE A 1 99 ? -7.363 -0.826 5.319 1.00 82.94 99 ILE A N 1
ATOM 782 C CA . ILE A 1 99 ? -7.180 -1.713 6.477 1.00 82.94 99 ILE A CA 1
ATOM 783 C C . ILE A 1 99 ? -7.007 -0.886 7.757 1.00 82.94 99 ILE A C 1
ATOM 785 O O . ILE A 1 99 ? -7.702 -1.134 8.745 1.00 82.94 99 ILE A O 1
ATOM 789 N N . ALA A 1 100 ? -6.137 0.128 7.733 1.00 84.38 100 ALA A N 1
ATOM 790 C CA . ALA A 1 100 ? -5.879 0.991 8.883 1.00 84.38 100 ALA A CA 1
ATOM 791 C C . ALA A 1 100 ? -7.149 1.719 9.348 1.00 84.38 100 ALA A C 1
ATOM 793 O O . ALA A 1 100 ? -7.473 1.715 10.535 1.00 84.38 100 ALA A O 1
ATOM 794 N N . ASN A 1 101 ? -7.921 2.286 8.417 1.00 85.56 101 ASN A N 1
ATOM 795 C CA . ASN A 1 101 ? -9.173 2.972 8.736 1.00 85.56 101 ASN A CA 1
ATOM 796 C C . ASN A 1 101 ? -10.225 2.031 9.328 1.00 85.56 101 ASN A C 1
ATOM 798 O O . ASN A 1 101 ? -10.896 2.390 10.295 1.00 85.56 101 ASN A O 1
ATOM 802 N N . ASN A 1 102 ? -10.357 0.824 8.780 1.00 83.69 102 ASN A N 1
ATOM 803 C CA . ASN A 1 102 ? -11.250 -0.196 9.319 1.00 83.69 102 ASN A CA 1
ATOM 804 C C . ASN A 1 102 ? -10.863 -0.605 10.747 1.00 83.69 102 ASN A C 1
ATOM 806 O O . ASN A 1 102 ? -11.717 -0.634 11.631 1.00 83.69 102 ASN A O 1
ATOM 810 N N . MET A 1 103 ? -9.577 -0.850 10.991 1.00 81.06 103 MET A N 1
ATOM 811 C CA . MET A 1 103 ? -9.065 -1.208 12.314 1.00 81.06 103 MET A CA 1
ATOM 812 C C . MET A 1 103 ? -9.276 -0.080 13.333 1.00 81.06 103 MET A C 1
ATOM 814 O O . MET A 1 103 ? -9.769 -0.320 14.438 1.00 81.06 103 MET A O 1
ATOM 818 N N . LEU A 1 104 ? -8.970 1.163 12.949 1.00 84.75 104 LEU A N 1
ATOM 819 C CA . LEU A 1 104 ? -9.191 2.339 13.788 1.00 84.75 104 LEU A CA 1
ATOM 820 C C . LEU A 1 104 ? -10.676 2.557 14.093 1.00 84.75 104 LEU A C 1
ATOM 822 O O . LEU A 1 104 ? -11.011 2.956 15.206 1.00 84.75 104 LEU A O 1
ATOM 826 N N . ARG A 1 105 ? -11.579 2.288 13.140 1.00 81.94 105 ARG A N 1
ATOM 827 C CA . ARG A 1 105 ? -13.028 2.360 13.378 1.00 81.94 105 ARG A CA 1
ATOM 828 C C . ARG A 1 105 ? -13.468 1.398 14.477 1.00 81.94 105 ARG A C 1
ATOM 830 O O . ARG A 1 105 ? -14.151 1.833 15.399 1.00 81.94 105 ARG A O 1
ATOM 837 N N . THR A 1 106 ? -13.035 0.138 14.428 1.00 82.62 106 THR A N 1
ATOM 838 C CA . THR A 1 106 ? -13.354 -0.847 15.475 1.00 82.62 106 THR A CA 1
ATOM 839 C C . THR A 1 106 ? -12.806 -0.417 16.835 1.00 82.62 106 THR A C 1
ATOM 841 O O . THR A 1 106 ? -13.520 -0.468 17.831 1.00 82.62 106 THR A O 1
ATOM 844 N N . MET A 1 107 ? -11.562 0.074 16.886 1.00 82.69 107 MET A N 1
ATOM 845 C CA . MET A 1 107 ? -10.971 0.555 18.140 1.00 82.69 107 MET A CA 1
ATOM 846 C C . MET A 1 107 ? -11.736 1.739 18.731 1.00 82.69 107 MET A C 1
ATOM 848 O O . MET A 1 107 ? -11.987 1.762 19.935 1.00 82.69 107 MET A O 1
ATOM 852 N N . ARG A 1 108 ? -12.131 2.707 17.896 1.00 85.38 108 ARG A N 1
ATOM 853 C CA . ARG A 1 108 ? -12.930 3.852 18.346 1.00 85.38 108 ARG A CA 1
ATOM 854 C C . ARG A 1 108 ? -14.275 3.393 18.901 1.00 85.38 108 ARG A C 1
ATOM 856 O O . ARG A 1 108 ? -14.646 3.843 19.978 1.00 85.38 108 ARG A O 1
ATOM 863 N N . ALA A 1 109 ? -14.962 2.477 18.222 1.00 85.38 109 ALA A N 1
ATOM 864 C CA . ALA A 1 109 ? -16.239 1.938 18.689 1.00 85.38 109 ALA A CA 1
ATOM 865 C C . ALA A 1 109 ? -16.118 1.254 20.065 1.00 85.38 109 ALA A C 1
ATOM 867 O O . ALA A 1 109 ? -16.909 1.542 20.962 1.00 85.38 109 ALA A O 1
ATOM 868 N N . ASP A 1 110 ? -15.087 0.429 20.269 1.00 85.0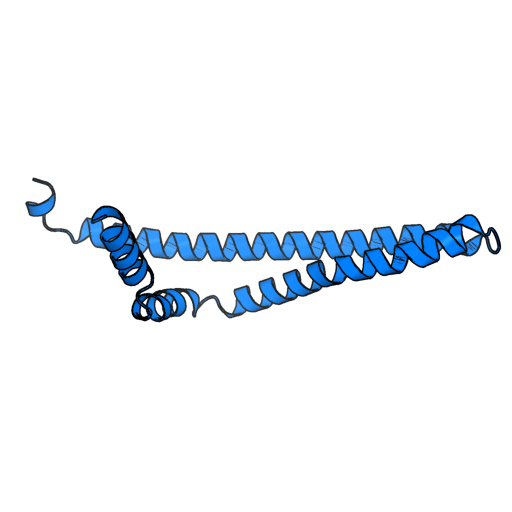6 110 ASP A N 1
ATOM 869 C CA . ASP A 1 110 ? -14.838 -0.238 21.553 1.00 85.06 110 ASP A CA 1
ATOM 870 C C . ASP A 1 110 ? -14.536 0.763 22.681 1.00 85.06 110 ASP A C 1
ATOM 872 O O . ASP A 1 110 ? -14.978 0.580 23.817 1.00 85.06 110 ASP A O 1
ATOM 876 N N . MET A 1 111 ? -13.791 1.832 22.382 1.00 84.75 111 MET A N 1
ATOM 877 C CA . MET A 1 111 ? -13.517 2.900 23.347 1.00 84.75 111 MET A CA 1
ATOM 878 C C . MET A 1 111 ? -14.781 3.676 23.714 1.00 84.75 111 MET A C 1
ATOM 880 O O . MET A 1 111 ? -15.026 3.896 24.898 1.00 84.75 111 MET A O 1
ATOM 884 N N . PHE A 1 112 ? -15.608 4.033 22.728 1.00 87.81 112 PHE A N 1
ATOM 885 C CA . PHE A 1 112 ? -16.890 4.698 22.969 1.00 87.81 112 PHE A CA 1
ATOM 886 C C . PHE A 1 112 ? -17.829 3.832 23.806 1.00 87.81 112 PHE A C 1
ATOM 888 O O . PHE A 1 112 ? -18.402 4.319 24.776 1.00 87.81 112 PHE A O 1
ATOM 895 N N . SER A 1 113 ? -17.940 2.540 23.490 1.00 85.25 113 SER A N 1
ATOM 896 C CA . SER A 1 113 ? -18.763 1.619 24.275 1.00 85.25 113 SER A CA 1
ATOM 897 C C . SER A 1 113 ? -18.299 1.551 25.728 1.00 85.25 113 SER A C 1
ATOM 899 O O . SER A 1 113 ? -19.135 1.602 26.622 1.00 85.25 113 SER A O 1
ATOM 901 N N . LYS A 1 114 ? -16.983 1.485 25.971 1.00 83.62 114 LYS A N 1
ATOM 902 C CA . LYS A 1 114 ? -16.419 1.463 27.328 1.00 83.62 114 LYS A CA 1
ATOM 903 C C . LYS A 1 114 ? -16.676 2.761 28.091 1.00 83.62 114 LYS A C 1
ATOM 905 O O . LYS A 1 114 ? -17.002 2.683 29.271 1.00 83.62 114 LYS A O 1
ATOM 910 N N . LEU A 1 115 ? -16.557 3.913 27.426 1.00 83.00 115 LEU A N 1
ATOM 911 C CA . LEU A 1 115 ? -16.868 5.220 28.014 1.00 83.00 115 LEU A CA 1
ATOM 912 C C . LEU A 1 115 ? -18.343 5.320 28.429 1.00 83.00 115 LEU A C 1
ATOM 914 O O . LEU A 1 115 ? -18.628 5.852 29.493 1.00 83.00 115 LEU A O 1
ATOM 918 N N . LEU A 1 116 ? -19.265 4.768 27.632 1.00 82.88 116 LEU A N 1
ATOM 919 C CA . LEU A 1 116 ? -20.707 4.809 27.912 1.00 82.88 116 LEU A CA 1
ATOM 920 C C . LEU A 1 116 ? -21.157 3.836 29.010 1.00 82.88 116 LEU A C 1
ATOM 922 O O . LEU A 1 116 ? -22.168 4.075 29.660 1.00 82.88 116 LEU A O 1
ATOM 926 N N . THR A 1 117 ? -20.434 2.735 29.223 1.00 81.44 117 THR A N 1
ATOM 927 C CA . THR A 1 117 ? -20.730 1.766 30.297 1.00 81.44 117 THR A CA 1
ATOM 928 C C . THR A 1 117 ? -20.060 2.092 31.633 1.00 81.44 117 THR A C 1
ATOM 930 O O . THR A 1 117 ? -20.221 1.331 32.587 1.00 81.44 117 THR A O 1
ATOM 933 N N . LEU A 1 118 ? -19.272 3.168 31.719 1.00 78.00 118 LEU A N 1
ATOM 934 C CA . LEU A 1 118 ? -18.546 3.493 32.942 1.00 78.00 118 LEU A CA 1
ATOM 935 C C . LEU A 1 118 ? -19.484 4.171 33.962 1.00 78.00 118 LEU A C 1
ATOM 937 O O . LEU A 1 118 ? -20.126 5.160 33.612 1.00 78.00 118 LEU A O 1
ATOM 941 N N . PRO A 1 119 ? -19.581 3.670 35.211 1.00 70.94 119 PRO A N 1
ATOM 942 C CA . PRO A 1 119 ? -20.411 4.287 36.239 1.00 70.94 119 PRO A CA 1
ATOM 943 C C . PRO A 1 119 ? -19.962 5.717 36.552 1.00 70.94 119 PRO A C 1
ATOM 945 O O . PRO A 1 119 ? -18.764 6.003 36.613 1.00 70.94 119 PRO A O 1
ATOM 948 N N . ASP A 1 120 ? -20.933 6.579 36.854 1.00 63.12 120 ASP A N 1
ATOM 949 C CA . ASP A 1 120 ? -20.766 8.007 37.178 1.00 63.12 120 ASP A CA 1
ATOM 950 C C . ASP A 1 120 ? -19.787 8.268 38.349 1.00 63.12 120 ASP A C 1
ATOM 952 O O . ASP A 1 120 ? -19.272 9.367 38.533 1.00 63.12 120 ASP A O 1
ATOM 956 N N . SER A 1 121 ? -19.457 7.233 39.133 1.00 63.41 121 SER A N 1
ATOM 957 C CA . SER A 1 121 ? -18.471 7.295 40.217 1.00 63.41 121 SER A CA 1
ATOM 958 C C . SER A 1 121 ? -17.020 7.461 39.751 1.00 63.41 121 SER A C 1
ATOM 960 O O . SER A 1 121 ? -16.165 7.715 40.591 1.00 63.41 121 SER A O 1
ATOM 962 N N . TYR A 1 122 ? -16.720 7.273 38.459 1.00 57.47 122 TYR A N 1
ATOM 963 C CA . TYR A 1 122 ? -15.374 7.473 37.896 1.00 57.47 122 TYR A CA 1
ATOM 964 C C . TYR A 1 122 ? -15.168 8.882 37.310 1.00 57.47 122 TYR A C 1
ATOM 966 O O . TYR A 1 122 ? -14.035 9.272 37.047 1.00 57.47 122 TYR A O 1
ATOM 974 N N . PHE A 1 123 ? -16.252 9.638 37.097 1.00 59.41 123 PHE A N 1
ATOM 975 C CA . PHE A 1 123 ? -16.227 11.019 36.593 1.00 59.41 123 PHE A CA 1
ATOM 976 C C . PHE A 1 123 ? -16.285 12.079 37.709 1.00 59.41 123 PHE A C 1
ATOM 978 O O . PHE A 1 123 ? -16.337 13.272 37.407 1.00 59.41 123 PHE A O 1
ATOM 985 N N . LYS A 1 124 ? -16.275 11.653 38.980 1.00 53.03 124 LYS A N 1
ATOM 986 C CA . LYS A 1 124 ? -16.205 12.534 40.152 1.00 53.03 124 LYS A CA 1
ATOM 987 C C . LYS A 1 124 ? -14.773 12.904 40.517 1.00 53.03 124 LYS A C 1
ATOM 989 O O . LYS A 1 124 ? -13.914 11.997 40.497 1.00 53.03 124 LYS A O 1
#

Foldseek 3Di:
DVVVVVVVVVVCVVPVVVVVVVVVVLLVVVVVLVVVLVVLVVLLVVLVVVVVVLVVCCVVVVPVPDDPVVVPVSVVVVVVSVVSNVVSVVSNVVSVVVSVVVSVVVVVVVVVVVVVPDDPVVVD

Solvent-accessible surface area (backbone atoms only — not comparable to full-atom values): 7046 Å² total; per-residue (Å²): 128,71,71,62,55,58,53,52,50,50,50,48,64,74,58,40,75,76,54,54,61,60,53,48,63,70,48,54,86,49,47,71,58,52,53,52,27,50,52,27,46,50,56,41,56,54,48,55,60,54,54,58,62,50,48,55,54,50,57,58,58,64,70,62,72,82,58,85,70,57,73,58,51,54,60,50,53,50,51,53,52,50,49,54,39,49,54,30,46,52,51,23,52,50,46,50,51,52,53,52,53,53,53,51,49,55,52,51,52,55,51,52,53,52,62,73,70,53,62,74,81,76,79,108

Secondary structure (DSSP, 8-state):
-HHHHHHHHHHHHHT-TTHHHHHHHHHGGGHHHHHHHHHHHHHHHHHHHHHHHHHHHHHHHHHS---TTHHHHHHHHHHHHHHHHHHHHHHHHHHHHHHHHHHHHHHHHHHHHHHHTS-GGG--

Mean predicted aligned error: 12.86 Å

Sequence (124 aa):
MKTQKLSSDLKKQLFDADVWPRIYRRVAPYWKLTVVALILVVIVAATKPVLALIMEPLLDEGFSGVKPHYVWSIPLVIVILMFVRGVASFGSDYLLALIANNMLRTMRADMFSKLLTLPDSYFK

Radius of gyration: 25.6 Å; Cα contacts (8 Å, |Δi|>4): 34; chains: 1; bounding box: 49×26×74 Å

Nearest PDB structures (foldseek):
  6qv0-assembly1_A  TM=8.682E-01  e=8.089E-02  Thermotoga maritima MSB8

pLDDT: mean 74.11, std 11.5, range [53.03, 91.19]